Protein AF-A0A937DDM0-F1 (afdb_monomer_lite)

Radius of gyration: 15.87 Å; chains: 1; bounding box: 29×25×44 Å

Organism: NCBI:txid874423

Sequence (77 aa):
MTDFTADLKDMVDLAVAQFLFRPVGPRTEIKWYYNFRAKSEEVLPQLQDFVENVWEDWMKSYLNDTKEALDKDAFSK

Structure (mmCIF, N/CA/C/O backbone):
data_AF-A0A937DDM0-F1
#
_entry.id   AF-A0A937DDM0-F1
#
loop_
_atom_site.group_PDB
_atom_site.id
_atom_site.type_symbol
_atom_site.label_atom_id
_atom_site.label_alt_id
_atom_site.label_comp_id
_atom_site.label_asym_id
_atom_site.label_entity_id
_atom_site.label_seq_id
_atom_site.pdbx_PDB_ins_code
_atom_site.Cartn_x
_atom_site.Cartn_y
_atom_site.Cartn_z
_atom_site.occupancy
_atom_site.B_iso_or_equiv
_atom_site.auth_seq_id
_atom_site.auth_comp_id
_atom_site.auth_asym_id
_atom_site.auth_atom_id
_atom_site.pdbx_PDB_model_num
ATOM 1 N N . MET A 1 1 ? -0.674 -18.048 2.623 1.00 36.19 1 MET A N 1
ATOM 2 C CA . MET A 1 1 ? -1.583 -16.890 2.718 1.00 36.19 1 MET A CA 1
ATOM 3 C C . MET A 1 1 ? -1.374 -16.370 4.121 1.00 36.19 1 MET A C 1
ATOM 5 O O . MET A 1 1 ? -1.520 -17.155 5.042 1.00 36.19 1 MET A O 1
ATOM 9 N N . THR A 1 2 ? -0.805 -15.183 4.268 1.00 44.00 2 THR A N 1
ATOM 10 C CA . THR A 1 2 ? -0.304 -14.697 5.553 1.00 44.00 2 THR A CA 1
ATOM 11 C C . THR A 1 2 ? -1.465 -14.296 6.465 1.00 44.00 2 THR A C 1
ATOM 13 O O . THR A 1 2 ? -2.372 -13.581 6.038 1.00 44.00 2 THR A O 1
ATOM 16 N N . ASP A 1 3 ? -1.428 -14.757 7.715 1.00 48.25 3 ASP A N 1
ATOM 17 C CA . ASP A 1 3 ? -2.480 -14.615 8.737 1.00 48.25 3 ASP A CA 1
ATOM 18 C C . ASP A 1 3 ? -2.848 -13.155 9.105 1.00 48.25 3 ASP A C 1
ATOM 20 O O . ASP A 1 3 ? -3.768 -12.920 9.880 1.00 48.25 3 ASP A O 1
ATOM 24 N N . PHE A 1 4 ? -2.205 -12.151 8.494 1.00 53.41 4 PHE A N 1
ATOM 25 C CA . PHE A 1 4 ? -2.441 -10.716 8.719 1.00 53.41 4 PHE A CA 1
ATOM 26 C C . PHE A 1 4 ? -3.864 -10.240 8.390 1.00 53.41 4 PHE A C 1
ATOM 28 O O . PHE A 1 4 ? -4.301 -9.198 8.867 1.00 53.41 4 PHE A O 1
ATOM 35 N N . THR A 1 5 ? -4.595 -10.963 7.542 1.00 56.56 5 THR A N 1
ATOM 36 C CA . THR A 1 5 ? -5.900 -10.506 7.035 1.00 56.56 5 THR A CA 1
ATOM 37 C C . THR A 1 5 ? -7.043 -10.668 8.034 1.00 56.56 5 THR A C 1
ATOM 39 O O . THR A 1 5 ? -8.042 -9.961 7.906 1.00 56.56 5 THR A O 1
ATOM 42 N N . ALA A 1 6 ? -6.919 -11.566 9.015 1.00 57.31 6 ALA A N 1
ATOM 43 C CA . ALA A 1 6 ? -7.985 -11.819 9.980 1.00 57.31 6 ALA A CA 1
ATOM 44 C C . ALA A 1 6 ? -8.091 -10.688 11.017 1.00 57.31 6 ALA A C 1
ATOM 46 O O . ALA A 1 6 ? -9.155 -10.087 11.141 1.00 57.31 6 ALA A O 1
ATOM 47 N N . ASP A 1 7 ? -6.981 -10.327 11.665 1.00 61.94 7 ASP A N 1
ATOM 48 C CA . ASP A 1 7 ? -6.971 -9.327 12.744 1.00 61.94 7 ASP A CA 1
ATOM 49 C C . ASP A 1 7 ? -7.286 -7.910 12.234 1.00 61.94 7 ASP A C 1
ATOM 51 O O . ASP A 1 7 ? -8.003 -7.140 12.874 1.00 61.94 7 ASP A O 1
ATOM 55 N N . LEU A 1 8 ? -6.828 -7.572 11.025 1.00 68.62 8 LEU A N 1
ATOM 56 C CA . LEU A 1 8 ? -7.088 -6.264 10.412 1.00 68.62 8 LEU A CA 1
ATOM 57 C C . LEU A 1 8 ? -8.553 -6.074 10.009 1.00 68.62 8 LEU A C 1
ATOM 59 O O . LEU A 1 8 ? -9.055 -4.949 10.011 1.00 68.62 8 LEU A O 1
ATOM 63 N N . LYS A 1 9 ? -9.259 -7.163 9.680 1.00 70.50 9 LYS A N 1
ATOM 64 C CA . LYS A 1 9 ? -10.678 -7.118 9.300 1.00 70.50 9 LYS A CA 1
ATOM 65 C C . LYS A 1 9 ? -11.556 -6.631 10.451 1.00 70.50 9 LYS A C 1
ATOM 67 O O . LYS A 1 9 ? -12.589 -5.996 10.221 1.00 70.50 9 LYS A O 1
ATOM 72 N N . ASP A 1 10 ? -11.150 -6.899 11.686 1.00 81.62 10 ASP A N 1
ATOM 73 C CA . ASP A 1 10 ? -11.894 -6.461 12.859 1.00 81.62 10 ASP A CA 1
ATOM 74 C C . ASP A 1 10 ? -11.594 -5.006 13.233 1.00 81.62 10 ASP A C 1
ATOM 76 O O . ASP A 1 10 ? -12.467 -4.343 13.790 1.00 81.62 10 ASP A O 1
ATOM 80 N N . MET A 1 11 ? -10.450 -4.473 12.798 1.00 84.56 11 MET A N 1
ATOM 81 C CA . MET A 1 11 ? -9.986 -3.114 13.098 1.00 84.56 11 MET A CA 1
ATOM 82 C C . MET A 1 11 ? -10.356 -2.073 12.029 1.00 84.56 11 MET A C 1
ATOM 84 O O . MET A 1 11 ? -10.442 -0.880 12.329 1.00 84.56 11 MET A O 1
ATOM 88 N N . VAL A 1 12 ? -10.623 -2.497 10.790 1.00 88.94 12 VAL A N 1
ATOM 89 C CA . VAL A 1 12 ? -10.860 -1.604 9.645 1.00 88.94 12 VAL A CA 1
ATOM 90 C C . VAL A 1 12 ? -12.287 -1.735 9.104 1.00 88.94 12 VAL A C 1
ATOM 92 O O . VAL A 1 12 ? -12.757 -2.836 8.833 1.00 88.94 12 VAL A O 1
ATOM 95 N N . ASP A 1 13 ? -12.967 -0.606 8.894 1.00 88.50 13 ASP A N 1
ATOM 96 C CA . ASP A 1 13 ? -14.263 -0.549 8.198 1.00 88.50 13 ASP A CA 1
ATOM 97 C C . ASP A 1 13 ? -14.081 -0.558 6.674 1.00 88.50 13 ASP A C 1
ATOM 99 O O . ASP A 1 13 ? -14.875 -1.142 5.936 1.00 88.50 13 ASP A O 1
ATOM 103 N N . LEU A 1 14 ? -13.032 0.113 6.194 1.00 85.38 14 LEU A N 1
ATOM 104 C CA . LEU A 1 14 ? -12.678 0.202 4.781 1.00 85.38 14 LEU A CA 1
ATOM 105 C C . LEU A 1 14 ? -11.164 0.344 4.623 1.00 85.38 14 LEU A C 1
ATOM 107 O O . LEU A 1 14 ? -10.563 1.212 5.248 1.00 85.38 14 LEU A O 1
ATOM 111 N N . ALA A 1 15 ? -10.567 -0.443 3.733 1.00 88.94 15 ALA A N 1
ATOM 112 C CA . ALA A 1 15 ? -9.207 -0.240 3.244 1.00 88.94 15 ALA A CA 1
ATOM 113 C C . ALA A 1 15 ? -9.229 -0.171 1.717 1.00 88.94 15 ALA A C 1
ATOM 115 O O . ALA A 1 15 ? -9.866 -0.995 1.060 1.00 88.94 15 ALA A O 1
ATOM 116 N N . VAL A 1 16 ? -8.530 0.809 1.154 1.00 90.69 16 VAL A N 1
ATOM 117 C CA . VAL A 1 16 ? -8.413 1.009 -0.290 1.00 90.69 16 VAL A CA 1
ATOM 118 C C . VAL A 1 16 ? -6.942 1.135 -0.649 1.00 90.69 16 VAL A C 1
ATOM 120 O O . VAL A 1 16 ? -6.257 2.057 -0.208 1.00 90.69 16 VAL A O 1
ATOM 123 N N . ALA A 1 17 ? -6.480 0.217 -1.496 1.00 90.81 17 ALA A N 1
ATOM 124 C CA . ALA A 1 17 ? -5.191 0.298 -2.163 1.00 90.81 17 ALA A CA 1
ATOM 125 C C . ALA A 1 17 ? -5.411 0.715 -3.621 1.00 90.81 17 ALA A C 1
ATOM 127 O O . ALA A 1 17 ? -6.196 0.094 -4.338 1.00 90.81 17 ALA A O 1
ATOM 128 N N . GLN A 1 18 ? -4.715 1.757 -4.065 1.00 94.56 18 GLN A N 1
ATOM 129 C CA . GLN A 1 18 ? -4.762 2.231 -5.442 1.00 94.56 18 GLN A CA 1
ATOM 130 C C . GLN A 1 18 ? -3.357 2.277 -6.029 1.00 94.56 18 GLN A C 1
ATOM 132 O O . GLN A 1 18 ? -2.424 2.773 -5.401 1.00 94.56 18 GLN A O 1
ATOM 137 N N . PHE A 1 19 ? -3.230 1.806 -7.266 1.00 94.50 19 PHE A N 1
ATOM 138 C CA . PHE A 1 19 ? -2.028 1.965 -8.072 1.00 94.50 19 PHE A CA 1
ATOM 139 C C . PHE A 1 19 ? -2.313 2.939 -9.209 1.00 94.50 19 PHE A C 1
ATOM 141 O O . PHE A 1 19 ? -3.293 2.783 -9.939 1.00 94.50 19 PHE A O 1
ATOM 148 N N . LEU A 1 20 ? -1.449 3.935 -9.364 1.00 95.94 20 LEU A N 1
ATOM 149 C CA . LEU A 1 20 ? -1.430 4.835 -10.506 1.00 95.94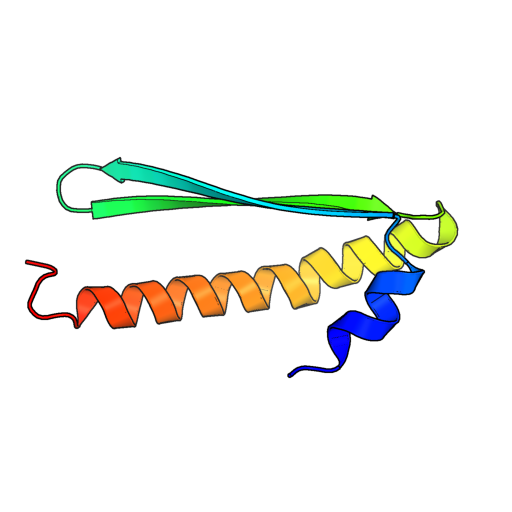 20 LEU A CA 1
ATOM 150 C C . LEU A 1 20 ? -0.193 4.532 -11.342 1.00 95.94 20 LEU A C 1
ATOM 152 O O . LEU A 1 20 ? 0.931 4.608 -10.849 1.00 95.94 20 LEU A O 1
ATOM 156 N N . PHE A 1 21 ? -0.418 4.216 -12.613 1.00 94.38 21 PHE A N 1
ATOM 157 C CA . PHE A 1 21 ? 0.629 3.909 -13.579 1.00 94.38 21 PHE A CA 1
ATOM 158 C C . PHE A 1 21 ? 0.763 5.082 -14.539 1.00 94.38 21 PHE A C 1
ATOM 160 O O . PHE A 1 21 ? -0.214 5.489 -15.172 1.00 94.38 21 PHE A O 1
ATOM 167 N N . ARG A 1 22 ? 1.970 5.630 -14.656 1.00 95.69 22 ARG A N 1
ATOM 168 C CA . ARG A 1 22 ? 2.266 6.735 -15.562 1.00 95.69 22 ARG A CA 1
ATOM 169 C C . ARG A 1 22 ? 3.431 6.368 -16.479 1.00 95.69 22 ARG A C 1
ATOM 171 O O . ARG A 1 22 ? 4.512 6.066 -15.977 1.00 95.69 22 ARG A O 1
ATOM 178 N N . PRO A 1 23 ? 3.269 6.447 -17.809 1.00 92.62 23 PRO A N 1
ATOM 179 C CA . PRO A 1 23 ? 4.393 6.269 -18.716 1.00 92.62 23 PRO A CA 1
ATOM 180 C C . PRO A 1 23 ? 5.380 7.439 -18.584 1.00 92.62 23 PRO A C 1
ATOM 182 O O . PRO A 1 23 ? 4.990 8.609 -18.570 1.00 92.62 23 PRO A O 1
ATOM 185 N N . VAL A 1 24 ? 6.668 7.116 -18.506 1.00 91.19 24 VAL A N 1
ATOM 186 C CA . VAL A 1 24 ? 7.802 8.047 -18.471 1.00 91.19 24 VAL A CA 1
ATOM 187 C C . VAL A 1 24 ? 8.846 7.543 -19.472 1.00 91.19 24 VAL A C 1
ATOM 189 O O . VAL A 1 24 ? 9.780 6.812 -19.134 1.00 91.19 24 VAL A O 1
ATOM 192 N N . GLY A 1 25 ? 8.650 7.901 -20.745 1.00 87.94 25 GLY A N 1
ATOM 193 C CA . GLY A 1 25 ? 9.444 7.369 -21.856 1.00 87.94 25 GLY A CA 1
ATOM 194 C C . GLY A 1 25 ? 9.253 5.850 -21.996 1.00 87.94 25 GLY A C 1
ATOM 195 O O . GLY A 1 25 ? 8.106 5.410 -22.042 1.00 87.94 25 GLY A O 1
ATOM 196 N N . PRO A 1 26 ? 10.331 5.042 -22.039 1.00 84.50 26 PRO A N 1
ATOM 197 C CA . PRO A 1 26 ? 10.232 3.581 -22.101 1.00 84.50 26 PRO A CA 1
ATOM 198 C C . PRO A 1 26 ? 9.929 2.932 -20.739 1.00 84.50 26 PRO A C 1
ATOM 200 O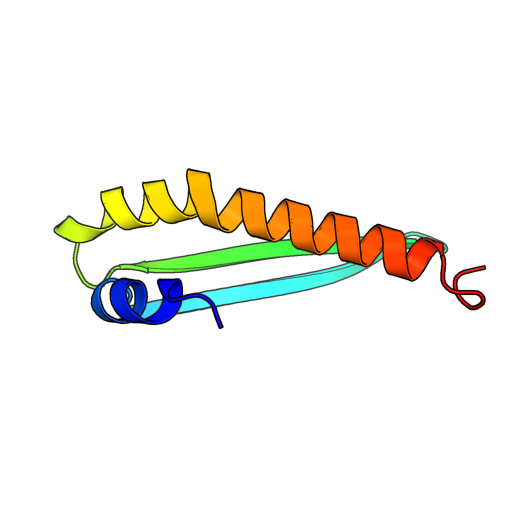 O . PRO A 1 26 ? 9.837 1.714 -20.642 1.00 84.50 26 PRO A O 1
ATOM 203 N N . ARG A 1 27 ? 9.830 3.721 -19.661 1.00 85.69 27 ARG A N 1
ATOM 204 C CA . ARG A 1 27 ? 9.590 3.230 -18.298 1.00 85.69 27 ARG A CA 1
ATOM 205 C C . ARG A 1 27 ? 8.179 3.572 -17.841 1.00 85.69 27 ARG A C 1
ATOM 207 O O . ARG A 1 27 ? 7.552 4.488 -18.367 1.00 85.69 27 ARG A O 1
ATOM 214 N N . THR A 1 28 ? 7.712 2.882 -16.807 1.00 90.25 28 THR A N 1
ATOM 215 C CA . THR A 1 28 ? 6.475 3.225 -16.097 1.00 90.25 28 THR A CA 1
ATOM 216 C C . THR A 1 28 ? 6.817 3.657 -14.676 1.00 90.25 28 THR A C 1
ATOM 218 O O . THR A 1 28 ? 7.457 2.915 -13.935 1.00 90.25 28 THR A O 1
ATOM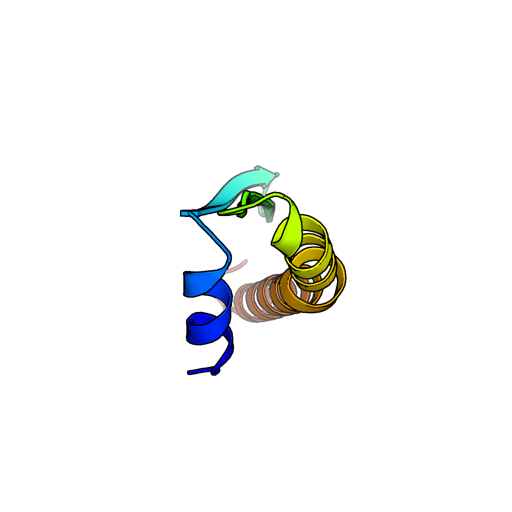 221 N N . GLU A 1 29 ? 6.411 4.866 -14.298 1.00 93.06 29 GLU A N 1
ATOM 222 C CA . GLU A 1 29 ? 6.353 5.297 -12.903 1.00 93.06 29 GLU A CA 1
ATOM 223 C C . GLU A 1 29 ? 5.088 4.701 -12.275 1.00 93.06 29 GLU A C 1
ATOM 225 O O . GLU A 1 29 ? 3.994 4.830 -12.829 1.00 93.06 29 GLU A O 1
ATOM 230 N N . ILE A 1 30 ? 5.235 4.057 -11.119 1.00 93.12 30 ILE A N 1
ATOM 231 C CA . ILE A 1 30 ? 4.117 3.507 -10.352 1.00 93.12 30 ILE A CA 1
ATOM 232 C C . ILE A 1 30 ? 4.043 4.269 -9.038 1.00 93.12 30 ILE A C 1
ATOM 234 O O . ILE A 1 30 ? 5.024 4.332 -8.298 1.00 93.12 30 ILE A O 1
ATOM 238 N N . LYS A 1 31 ? 2.874 4.831 -8.739 1.00 93.44 31 LYS A N 1
ATOM 239 C CA . LYS A 1 31 ? 2.559 5.378 -7.420 1.00 93.44 31 LYS A CA 1
ATOM 240 C C . LYS A 1 31 ? 1.515 4.505 -6.764 1.00 93.44 31 LYS A C 1
ATOM 242 O O . LYS A 1 31 ? 0.491 4.198 -7.369 1.00 93.44 31 LYS A O 1
ATOM 247 N N . TRP A 1 32 ? 1.784 4.119 -5.532 1.00 93.44 32 TRP A N 1
ATOM 248 C CA . TRP A 1 32 ? 0.854 3.366 -4.717 1.00 93.44 32 TRP A CA 1
ATOM 249 C C . TRP A 1 32 ? 0.319 4.261 -3.604 1.00 93.44 32 TRP A C 1
ATOM 251 O O . TRP A 1 32 ? 1.072 5.014 -2.989 1.00 93.44 32 TRP A O 1
ATOM 261 N N . TYR A 1 33 ? -0.987 4.189 -3.383 1.00 93.69 33 TYR A N 1
ATOM 262 C CA . TYR A 1 33 ? -1.689 4.912 -2.338 1.00 93.69 33 TYR A CA 1
ATOM 263 C C . TYR A 1 33 ? -2.464 3.919 -1.496 1.00 93.69 33 TYR A C 1
ATOM 265 O O . TYR A 1 33 ? -3.174 3.061 -2.028 1.00 93.69 33 TYR A O 1
ATOM 273 N N . TYR A 1 34 ? -2.371 4.084 -0.185 1.00 92.38 34 TYR A N 1
ATOM 274 C CA . TYR A 1 34 ? -3.139 3.311 0.769 1.00 92.38 34 TYR A CA 1
ATOM 275 C C . TYR A 1 34 ? -3.908 4.248 1.677 1.00 92.38 34 TYR A C 1
ATOM 277 O O . TYR A 1 34 ? -3.339 5.159 2.271 1.00 92.38 34 TYR A O 1
ATOM 285 N N . ASN A 1 35 ? -5.213 4.028 1.757 1.00 91.69 35 ASN A N 1
ATOM 286 C CA . ASN A 1 35 ? -6.090 4.748 2.662 1.00 91.69 35 ASN A CA 1
ATOM 287 C C . ASN A 1 35 ? -6.928 3.735 3.423 1.00 91.69 35 ASN A C 1
ATOM 289 O O . ASN A 1 35 ? -7.380 2.739 2.854 1.00 91.69 35 ASN A O 1
ATO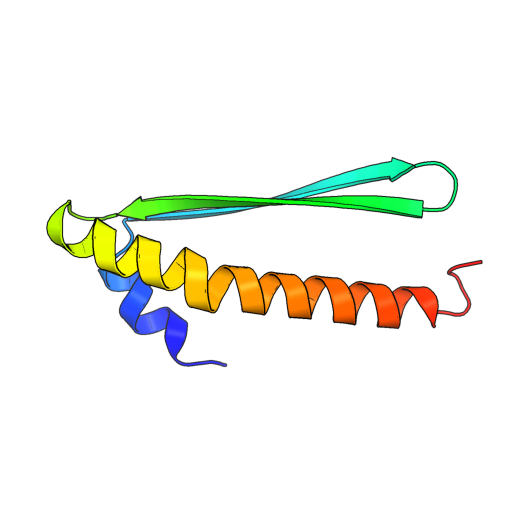M 293 N N . PHE A 1 36 ? -7.173 4.010 4.696 1.00 91.81 36 PHE A N 1
ATOM 294 C CA . PHE A 1 36 ? -8.025 3.175 5.522 1.00 91.81 36 PHE A CA 1
ATOM 295 C C . PHE A 1 36 ? -8.919 4.028 6.416 1.00 91.81 36 PHE A C 1
ATOM 297 O O . PHE A 1 36 ? -8.623 5.183 6.719 1.00 91.81 36 PHE A O 1
ATOM 304 N N . ARG A 1 37 ? -10.029 3.430 6.838 1.00 92.19 37 ARG A N 1
ATOM 305 C CA . ARG A 1 37 ? -10.926 3.947 7.862 1.00 92.19 37 ARG A CA 1
ATOM 306 C C . ARG A 1 37 ? -10.965 2.942 9.004 1.00 92.19 37 ARG A C 1
ATOM 308 O O . ARG A 1 37 ? -11.461 1.830 8.826 1.00 92.19 37 ARG A O 1
ATOM 315 N N . ALA A 1 38 ? -10.442 3.341 10.156 1.00 93.06 38 ALA A N 1
ATOM 316 C CA . ALA A 1 38 ? -10.548 2.566 11.386 1.00 93.06 38 ALA A CA 1
ATOM 317 C C . ALA A 1 38 ? -12.020 2.434 11.821 1.00 93.06 38 ALA A C 1
ATOM 319 O O . ALA A 1 38 ? -12.801 3.368 11.614 1.00 93.06 38 ALA A O 1
ATOM 320 N N . LYS A 1 39 ? -12.394 1.301 12.432 1.00 92.31 39 LYS A N 1
ATOM 321 C CA . LYS A 1 39 ? -13.748 1.113 12.996 1.00 92.31 39 LYS A CA 1
ATOM 322 C C . LYS A 1 39 ? -14.008 1.988 14.220 1.00 92.31 39 LYS A C 1
ATOM 324 O O . LYS A 1 39 ? -15.146 2.357 14.492 1.00 92.31 39 LYS A O 1
ATOM 329 N N . SER A 1 40 ? -12.957 2.298 14.972 1.00 93.00 40 SER A N 1
ATOM 330 C CA . SER A 1 40 ? -12.999 3.160 16.151 1.00 93.00 40 SER A CA 1
ATOM 331 C C . SER A 1 40 ? -11.700 3.954 16.280 1.00 93.00 40 SER A C 1
ATOM 333 O O . SER A 1 40 ? -10.679 3.608 15.684 1.00 93.00 40 SER A O 1
ATOM 335 N N . GLU A 1 41 ? -11.730 5.026 17.070 1.00 92.31 41 GLU A N 1
ATOM 336 C CA . GLU A 1 41 ? -10.534 5.827 17.363 1.00 92.31 41 GLU A CA 1
ATOM 337 C C . GLU A 1 41 ? -9.510 5.054 18.210 1.00 92.31 41 GLU A C 1
ATOM 339 O O . GLU A 1 41 ? -8.314 5.307 18.111 1.00 92.31 41 GLU A O 1
ATOM 344 N N . GLU A 1 42 ? -9.957 4.065 18.989 1.00 93.69 42 GLU A N 1
ATOM 345 C CA . GLU A 1 42 ? -9.106 3.257 19.873 1.00 93.69 42 GLU A CA 1
ATOM 346 C C . GLU A 1 42 ? -8.101 2.392 19.103 1.00 93.69 42 GLU A C 1
ATOM 348 O O . GLU A 1 42 ? -6.971 2.209 19.549 1.00 93.69 42 GLU A O 1
ATOM 353 N N . VAL A 1 43 ? -8.496 1.878 17.932 1.00 91.31 43 VAL A N 1
ATOM 354 C CA . VAL A 1 43 ? -7.643 1.013 17.096 1.00 91.31 43 VAL A CA 1
ATOM 355 C C . VAL A 1 43 ? -6.813 1.798 16.079 1.00 91.31 43 VAL A C 1
ATOM 357 O O . VAL A 1 43 ? -5.958 1.224 15.406 1.00 91.31 43 VAL A O 1
ATOM 360 N N . LEU A 1 44 ? -7.042 3.110 15.950 1.00 91.81 44 LEU A N 1
ATOM 361 C CA . LEU A 1 44 ? -6.349 3.952 14.976 1.00 91.81 44 LEU A CA 1
ATOM 362 C C . LEU A 1 44 ? -4.819 3.955 15.166 1.00 91.81 44 LEU A C 1
ATOM 364 O O . LEU A 1 44 ? -4.140 3.751 14.160 1.00 91.81 44 LEU A O 1
ATOM 368 N N . PRO A 1 45 ? -4.257 4.105 16.386 1.00 93.12 45 PRO A N 1
ATOM 369 C CA . PRO A 1 45 ? -2.804 4.084 16.570 1.00 93.12 45 PRO A CA 1
ATOM 370 C C . PRO A 1 45 ? -2.185 2.747 16.152 1.00 93.12 45 PRO A C 1
ATOM 372 O O . PRO A 1 45 ? -1.196 2.719 15.433 1.00 93.12 45 PRO A O 1
ATOM 375 N N . GLN A 1 46 ? -2.822 1.630 16.516 1.00 90.38 46 GLN A N 1
ATOM 376 C CA . GLN A 1 46 ? -2.356 0.296 16.130 1.00 90.38 46 GLN A CA 1
ATOM 377 C C . GLN A 1 46 ? -2.381 0.097 14.606 1.00 90.38 46 GLN A C 1
ATOM 379 O O . GLN A 1 46 ? -1.478 -0.520 14.041 1.00 90.38 46 GLN A O 1
ATOM 384 N N . LEU A 1 47 ? -3.409 0.615 13.928 1.00 90.12 47 LEU A N 1
ATOM 385 C CA . LEU A 1 47 ? -3.496 0.563 12.471 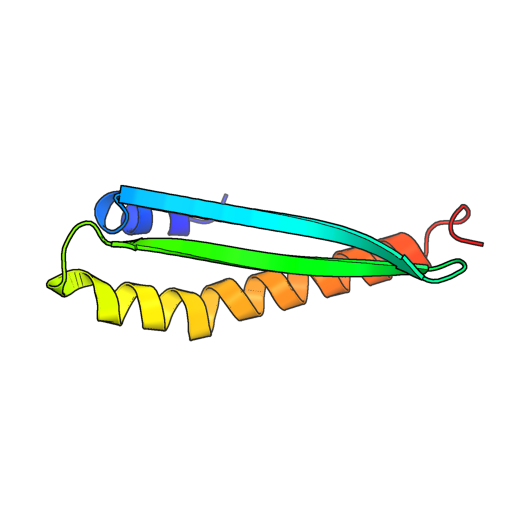1.00 90.12 47 LEU A CA 1
ATOM 386 C C . LEU A 1 47 ? -2.456 1.451 11.791 1.00 90.12 47 LEU A C 1
ATOM 388 O O . LEU A 1 47 ? -1.903 1.042 10.774 1.00 90.12 47 LEU A O 1
ATOM 392 N N . GLN A 1 48 ? -2.184 2.638 12.335 1.00 91.94 48 GLN A N 1
ATOM 393 C CA . GLN A 1 48 ? -1.115 3.511 11.848 1.00 91.94 48 GLN A CA 1
ATOM 394 C C . GLN A 1 48 ? 0.243 2.821 11.986 1.00 91.94 48 GLN A C 1
ATOM 396 O O . GLN A 1 48 ? 0.941 2.677 10.984 1.00 91.94 48 GLN A O 1
ATOM 401 N N . ASP A 1 49 ? 0.545 2.269 13.162 1.00 91.62 49 ASP A N 1
ATOM 402 C CA . ASP A 1 49 ? 1.779 1.520 13.412 1.00 91.62 49 ASP A CA 1
ATOM 403 C C . ASP A 1 49 ? 1.933 0.333 12.454 1.00 91.62 49 ASP A C 1
ATOM 405 O O . ASP A 1 49 ? 3.016 0.099 11.914 1.00 91.62 49 ASP A O 1
ATOM 409 N N . PHE A 1 50 ? 0.853 -0.414 12.209 1.00 89.31 50 PHE A N 1
ATOM 410 C CA . PHE A 1 50 ? 0.859 -1.511 11.245 1.00 89.31 50 PHE A CA 1
ATOM 411 C C . PHE A 1 50 ? 1.153 -1.019 9.822 1.00 89.31 50 PHE A C 1
ATOM 413 O O . PHE A 1 50 ? 1.954 -1.627 9.105 1.00 89.31 50 PHE A O 1
ATOM 420 N N . VAL A 1 51 ? 0.504 0.066 9.394 1.00 90.44 51 VAL A N 1
ATOM 421 C CA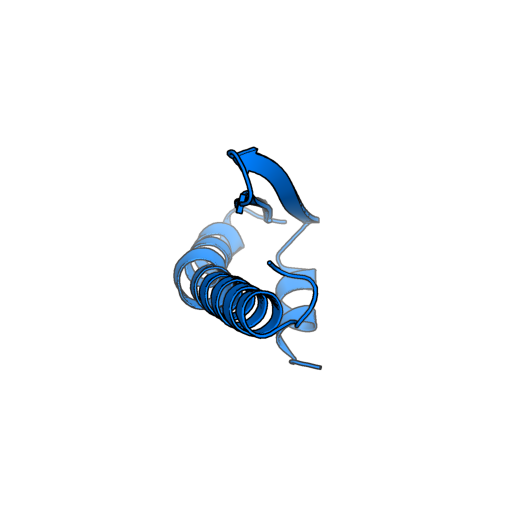 . VAL A 1 51 ? 0.687 0.597 8.041 1.00 90.44 51 VAL A CA 1
ATOM 422 C C . VAL A 1 51 ? 2.118 1.076 7.838 1.00 90.44 51 VAL A C 1
ATOM 424 O O . VAL A 1 51 ? 2.727 0.707 6.836 1.00 90.44 51 VAL A O 1
ATOM 427 N N . GLU A 1 52 ? 2.656 1.830 8.792 1.00 90.12 52 GLU A N 1
ATOM 428 C CA . GLU A 1 52 ? 3.993 2.421 8.712 1.00 90.12 52 GLU A CA 1
ATOM 429 C C . GLU A 1 52 ? 5.104 1.366 8.782 1.00 90.12 52 GLU A C 1
ATOM 431 O O . GLU A 1 52 ? 6.057 1.427 8.011 1.00 90.12 52 GLU A O 1
ATOM 436 N N . ASN A 1 53 ? 4.981 0.368 9.664 1.00 88.38 53 ASN A N 1
ATOM 437 C CA . ASN A 1 53 ? 6.097 -0.538 9.965 1.00 88.38 53 ASN A CA 1
ATOM 438 C C . ASN A 1 53 ? 6.004 -1.912 9.294 1.00 88.38 53 ASN A C 1
ATOM 440 O O . ASN A 1 53 ? 6.985 -2.652 9.272 1.00 88.38 53 ASN A O 1
ATOM 444 N N . VAL A 1 54 ? 4.831 -2.304 8.794 1.00 90.38 54 VAL A N 1
ATOM 445 C CA . VAL A 1 54 ? 4.631 -3.636 8.201 1.00 90.38 54 VAL A CA 1
ATOM 446 C C . VAL A 1 54 ? 4.158 -3.515 6.764 1.00 90.38 54 VAL A C 1
ATOM 448 O O . VAL A 1 54 ? 4.759 -4.092 5.857 1.00 90.38 54 VAL A O 1
ATOM 451 N N . TRP A 1 55 ? 3.076 -2.773 6.540 1.00 89.69 55 TRP A N 1
ATOM 452 C CA . TRP A 1 55 ? 2.434 -2.734 5.231 1.00 89.69 55 TRP A CA 1
ATOM 453 C C . TRP A 1 55 ? 3.249 -1.958 4.200 1.00 89.69 55 TRP A C 1
ATOM 455 O O . TRP A 1 55 ? 3.420 -2.427 3.074 1.00 89.69 55 TRP A O 1
ATOM 465 N N . GLU A 1 56 ? 3.780 -0.796 4.584 1.00 90.62 56 GLU A N 1
ATOM 466 C CA . GLU A 1 56 ? 4.613 0.027 3.710 1.00 90.62 56 GLU A CA 1
ATOM 467 C C . GLU A 1 56 ? 5.874 -0.728 3.270 1.00 90.62 56 GLU A C 1
ATOM 469 O O . GLU A 1 56 ? 6.182 -0.774 2.077 1.00 90.62 56 GLU A O 1
ATOM 474 N N . ASP A 1 57 ? 6.567 -1.376 4.204 1.00 91.88 57 ASP A N 1
ATOM 475 C CA . ASP A 1 57 ? 7.790 -2.126 3.911 1.00 91.88 57 ASP A CA 1
ATOM 476 C C . ASP A 1 57 ? 7.524 -3.357 3.045 1.00 91.88 57 ASP A C 1
ATOM 478 O O . ASP A 1 57 ? 8.243 -3.604 2.070 1.00 91.88 57 ASP A O 1
ATOM 482 N N . TRP A 1 58 ? 6.443 -4.090 3.326 1.00 92.00 58 TRP A N 1
ATOM 483 C CA . TRP A 1 58 ? 6.027 -5.200 2.476 1.00 92.00 58 TRP A CA 1
ATOM 484 C C . TRP A 1 58 ? 5.720 -4.734 1.046 1.00 92.00 58 TRP A C 1
ATOM 486 O O . TRP A 1 58 ? 6.188 -5.340 0.080 1.00 92.00 58 TRP A O 1
ATOM 496 N N . MET A 1 59 ? 5.001 -3.619 0.890 1.00 92.56 59 MET A N 1
ATOM 497 C CA . MET A 1 59 ? 4.670 -3.061 -0.423 1.00 92.56 59 MET A CA 1
ATOM 498 C C . MET A 1 59 ? 5.890 -2.544 -1.182 1.00 92.56 59 MET A C 1
ATOM 500 O O . MET A 1 59 ? 5.971 -2.731 -2.399 1.00 92.56 59 MET A O 1
ATOM 504 N N . LYS A 1 60 ? 6.861 -1.937 -0.491 1.00 92.00 60 LYS A N 1
ATOM 505 C CA . LYS A 1 60 ? 8.153 -1.569 -1.089 1.00 92.00 60 LYS A CA 1
ATOM 506 C C . LYS A 1 60 ? 8.884 -2.800 -1.615 1.00 92.00 60 LYS A C 1
ATOM 508 O O . LYS A 1 60 ? 9.347 -2.772 -2.754 1.00 92.00 60 LYS A O 1
ATOM 513 N N . SER A 1 61 ? 8.952 -3.879 -0.829 1.00 93.75 61 SER A N 1
ATOM 514 C CA . SER A 1 61 ? 9.566 -5.139 -1.270 1.00 93.75 61 SER A CA 1
ATOM 515 C C . SER A 1 61 ? 8.859 -5.691 -2.503 1.00 93.75 61 SER A C 1
ATOM 517 O O . SER A 1 61 ? 9.501 -5.933 -3.517 1.00 93.75 61 SER A O 1
ATOM 519 N N . TYR A 1 62 ? 7.528 -5.786 -2.463 1.00 92.06 62 TYR A N 1
ATOM 520 C CA . TYR A 1 62 ? 6.726 -6.266 -3.586 1.00 92.06 62 TYR A CA 1
ATOM 521 C C . TYR A 1 62 ? 6.966 -5.462 -4.876 1.00 92.06 62 TYR A C 1
ATOM 523 O O . TYR A 1 62 ? 7.132 -6.042 -5.953 1.00 92.06 62 TYR A O 1
ATOM 531 N N . LEU A 1 63 ? 7.000 -4.127 -4.791 1.00 92.31 63 LEU A N 1
ATOM 532 C CA . LEU A 1 63 ? 7.248 -3.267 -5.952 1.00 92.31 63 LEU A CA 1
ATOM 533 C C . LEU A 1 63 ? 8.677 -3.414 -6.488 1.00 92.31 63 LEU A C 1
ATOM 535 O O . LEU A 1 63 ? 8.863 -3.407 -7.706 1.00 92.31 63 LEU A O 1
ATOM 539 N N . ASN A 1 64 ? 9.669 -3.583 -5.611 1.00 92.88 64 ASN A N 1
ATOM 540 C CA . ASN A 1 64 ? 11.052 -3.840 -6.011 1.00 92.88 64 ASN A CA 1
ATOM 541 C C . ASN A 1 64 ? 11.196 -5.199 -6.705 1.00 92.88 64 ASN A C 1
ATOM 543 O O . ASN A 1 64 ? 11.756 -5.261 -7.797 1.00 92.88 64 ASN A O 1
ATOM 547 N N . ASP A 1 65 ? 10.619 -6.259 -6.138 1.00 92.75 65 ASP A N 1
ATOM 548 C CA . ASP A 1 65 ? 10.651 -7.604 -6.723 1.00 92.75 65 ASP A CA 1
ATOM 549 C C . ASP A 1 65 ? 9.946 -7.629 -8.086 1.00 92.75 65 ASP A C 1
ATOM 551 O O . ASP A 1 65 ? 10.445 -8.201 -9.057 1.00 92.75 65 ASP A O 1
ATOM 555 N N . THR A 1 66 ? 8.808 -6.935 -8.191 1.00 89.56 66 THR A N 1
ATOM 556 C CA . THR A 1 66 ? 8.075 -6.768 -9.455 1.00 89.56 66 THR A CA 1
ATOM 557 C C . THR A 1 66 ? 8.924 -6.031 -10.484 1.00 89.56 66 THR A C 1
ATOM 559 O O . THR A 1 66 ? 9.002 -6.448 -11.640 1.00 89.56 66 THR A O 1
ATOM 562 N N . LYS A 1 67 ? 9.594 -4.947 -10.076 1.00 89.56 67 LYS A N 1
ATOM 563 C CA . LYS A 1 67 ? 10.502 -4.201 -10.945 1.00 89.56 67 LYS A CA 1
ATOM 564 C C . LYS A 1 67 ? 11.633 -5.093 -11.454 1.00 89.56 67 LYS A C 1
ATOM 566 O O . LYS A 1 67 ? 11.900 -5.091 -12.651 1.00 89.56 67 LYS A O 1
ATOM 571 N N . GLU A 1 68 ? 12.274 -5.862 -10.579 1.00 89.44 68 GLU A N 1
ATOM 572 C CA . GLU A 1 68 ? 13.352 -6.769 -10.972 1.00 89.44 68 GLU A CA 1
ATOM 573 C C . GLU A 1 68 ? 12.890 -7.864 -11.932 1.00 89.44 68 GLU A C 1
ATOM 575 O O . GLU A 1 68 ? 13.615 -8.202 -12.868 1.00 89.44 68 GLU A O 1
ATOM 580 N N . ALA A 1 69 ? 11.709 -8.438 -11.695 1.00 87.75 69 ALA A N 1
ATOM 581 C CA . ALA A 1 69 ? 11.137 -9.455 -12.567 1.00 87.75 69 ALA A CA 1
ATOM 582 C C . ALA A 1 69 ? 10.868 -8.894 -13.970 1.00 87.75 69 ALA A C 1
ATOM 584 O O . ALA A 1 69 ? 11.215 -9.535 -14.960 1.00 87.75 69 ALA A O 1
ATOM 585 N N . LEU A 1 70 ? 10.320 -7.678 -14.053 1.00 84.81 70 LEU A N 1
ATOM 586 C CA . LEU A 1 70 ? 10.047 -7.002 -15.321 1.00 84.81 70 LEU A CA 1
ATOM 587 C C . LEU A 1 70 ? 11.328 -6.560 -16.037 1.00 84.81 70 LEU A C 1
ATOM 589 O O . LEU A 1 70 ? 11.422 -6.736 -17.243 1.00 84.81 70 LEU A O 1
ATOM 593 N N . ASP A 1 71 ? 12.339 -6.059 -15.322 1.00 82.31 71 ASP A N 1
ATOM 594 C CA . ASP A 1 71 ? 13.632 -5.677 -15.917 1.00 82.31 71 ASP A CA 1
ATOM 595 C C . ASP A 1 71 ? 14.394 -6.901 -16.488 1.00 82.31 71 ASP A C 1
ATOM 597 O O . ASP A 1 71 ? 15.257 -6.755 -17.358 1.00 82.31 71 ASP A O 1
ATOM 601 N N . LYS A 1 72 ? 14.094 -8.117 -16.003 1.00 78.31 72 LYS A N 1
ATOM 602 C CA . LYS A 1 72 ? 14.646 -9.391 -16.504 1.00 78.31 72 LYS A CA 1
ATOM 603 C C . LYS A 1 72 ? 13.814 -9.996 -17.646 1.00 78.31 72 LYS A C 1
ATOM 605 O O . LYS A 1 72 ? 14.280 -10.946 -18.277 1.00 78.31 72 LYS A O 1
ATOM 610 N N . ASP A 1 73 ? 12.620 -9.470 -17.924 1.00 72.00 73 ASP A N 1
ATOM 611 C CA . ASP A 1 73 ? 11.766 -9.935 -19.016 1.00 72.00 73 ASP A CA 1
ATOM 612 C C . ASP A 1 73 ? 12.388 -9.556 -20.371 1.00 72.00 73 ASP A C 1
ATOM 614 O O . ASP A 1 73 ? 12.778 -8.410 -20.604 1.00 72.00 73 ASP A O 1
ATOM 618 N N . ALA A 1 74 ? 12.477 -10.519 -21.290 1.00 59.53 74 ALA A N 1
ATOM 619 C CA . ALA A 1 74 ? 13.021 -10.322 -22.630 1.00 59.53 74 ALA A CA 1
ATOM 620 C C . ALA A 1 74 ? 12.221 -9.305 -23.468 1.00 59.53 74 ALA A C 1
ATOM 622 O O . ALA A 1 74 ? 12.764 -8.756 -24.425 1.00 59.53 74 ALA A O 1
ATOM 623 N N . PHE A 1 75 ? 10.965 -9.033 -23.100 1.00 61.44 75 PHE A N 1
ATOM 624 C CA . PHE A 1 75 ? 10.096 -8.048 -23.752 1.00 61.44 75 PHE A CA 1
ATOM 625 C C . PHE A 1 75 ? 10.178 -6.639 -23.136 1.00 61.44 75 PHE A C 1
ATOM 627 O O . PHE A 1 75 ? 9.474 -5.738 -23.586 1.00 61.44 75 PHE A O 1
ATOM 634 N N . SER A 1 76 ? 11.028 -6.423 -22.124 1.00 57.69 76 SER A N 1
ATOM 635 C CA . SER A 1 76 ? 11.218 -5.119 -21.460 1.00 57.69 76 SER A CA 1
ATOM 636 C C . SER A 1 76 ? 12.186 -4.159 -22.178 1.00 57.69 76 SER A C 1
ATOM 638 O O . SER A 1 76 ? 12.483 -3.083 -21.651 1.00 57.69 76 SER A O 1
ATOM 640 N N . LYS A 1 77 ? 12.678 -4.522 -23.373 1.00 50.84 77 LYS A N 1
ATOM 641 C CA . LYS A 1 77 ? 13.621 -3.734 -24.188 1.00 50.84 77 LYS A CA 1
ATOM 642 C C . LYS A 1 77 ? 13.036 -3.276 -25.515 1.00 50.84 77 LYS A C 1
ATOM 644 O O . LYS A 1 77 ? 12.404 -4.110 -26.196 1.00 50.84 77 LYS A O 1
#

Secondary structure (DSSP, 8-state):
--THHHHHHHHEEEEEEEEEEEEETTEEEEEEEEEEEESSSTTHHHHHHHIIIIIHHHHHHHHHHHHHHHHTSTT--

Foldseek 3Di:
DDPVVPVVVQFFPDKDKDWDWDDDDLDIDIDIDIDTDTPDPVCVVVVVCCCVPPVVVVVVVVVVVVVVVLVPDPVSD

pLDDT: mean 84.51, std 13.94, range [36.19, 95.94]